Protein AF-A0A2T2S5B2-F1 (afdb_monomer_lite)

Sequence (29 aa):
MRWQDRITSTPDVLKGKPRLEGTRIPVSP

Structure (mmCIF, N/CA/C/O backbone):
data_AF-A0A2T2S5B2-F1
#
_entry.id   AF-A0A2T2S5B2-F1
#
loop_
_atom_site.group_PDB
_atom_site.id
_atom_site.type_symbol
_atom_site.label_atom_id
_atom_site.label_alt_id
_atom_site.label_comp_id
_atom_site.label_asym_id
_atom_site.label_entity_id
_atom_site.label_seq_id
_atom_site.pdbx_PDB_ins_code
_atom_site.Cartn_x
_atom_site.Cartn_y
_atom_site.Cartn_z
_atom_site.occupancy
_atom_site.B_iso_or_equiv
_atom_site.auth_seq_id
_atom_site.auth_comp_id
_atom_site.auth_asym_id
_atom_site.auth_atom_id
_atom_site.pdbx_PDB_model_num
ATOM 1 N N . MET A 1 1 ? -17.469 -2.926 -2.183 1.00 73.69 1 MET A N 1
ATOM 2 C CA . MET A 1 1 ? -15.999 -2.899 -2.028 1.00 73.69 1 MET A CA 1
ATOM 3 C C . MET A 1 1 ? -15.588 -1.478 -1.726 1.00 73.69 1 MET A C 1
ATOM 5 O O . MET A 1 1 ? -15.992 -0.589 -2.472 1.00 73.69 1 MET A O 1
ATOM 9 N N . ARG A 1 2 ? -14.873 -1.246 -0.625 1.00 86.19 2 ARG A N 1
ATOM 10 C CA . ARG A 1 2 ? -14.357 0.083 -0.306 1.00 86.19 2 ARG A CA 1
ATOM 11 C C . ARG A 1 2 ? -12.948 0.198 -0.872 1.00 86.19 2 ARG A C 1
ATOM 13 O O . ARG A 1 2 ? -12.205 -0.774 -0.924 1.00 86.19 2 ARG A O 1
ATOM 20 N N . TRP A 1 3 ? -12.570 1.390 -1.313 1.00 82.38 3 TRP A N 1
ATOM 21 C CA . TRP A 1 3 ? -11.214 1.635 -1.813 1.00 82.38 3 TRP A CA 1
ATOM 22 C C . TRP A 1 3 ? -10.153 1.434 -0.716 1.00 82.38 3 TRP A C 1
ATOM 24 O O . TRP A 1 3 ? -9.018 1.085 -1.023 1.00 82.38 3 TRP A O 1
ATOM 34 N N . GLN A 1 4 ? -10.538 1.597 0.557 1.00 87.50 4 GLN A N 1
ATOM 35 C CA . GLN A 1 4 ? -9.680 1.354 1.719 1.00 87.50 4 GLN A CA 1
ATOM 36 C C . GLN A 1 4 ? -9.206 -0.102 1.809 1.00 87.50 4 GLN A C 1
ATOM 38 O O . GLN A 1 4 ? -8.090 -0.352 2.252 1.00 87.50 4 GLN A O 1
ATOM 43 N N . ASP A 1 5 ? -10.014 -1.047 1.322 1.00 89.25 5 ASP A N 1
ATOM 44 C CA . ASP A 1 5 ? -9.687 -2.478 1.327 1.00 89.25 5 ASP A CA 1
ATOM 45 C C . ASP A 1 5 ? -8.549 -2.812 0.341 1.00 89.25 5 ASP A C 1
ATOM 47 O O . ASP A 1 5 ? -7.986 -3.900 0.376 1.00 89.25 5 ASP A O 1
ATOM 51 N N . ARG A 1 6 ? -8.203 -1.868 -0.547 1.00 90.00 6 ARG A N 1
ATOM 52 C CA . ARG A 1 6 ? -7.106 -1.965 -1.520 1.00 90.00 6 ARG A CA 1
ATOM 53 C C . ARG A 1 6 ? -5.858 -1.200 -1.083 1.00 90.00 6 ARG A C 1
ATOM 55 O O . ARG A 1 6 ? -4.993 -0.917 -1.911 1.00 90.00 6 ARG A O 1
ATOM 62 N N . ILE A 1 7 ? -5.763 -0.805 0.185 1.00 91.50 7 ILE A N 1
ATOM 63 C CA . ILE A 1 7 ? -4.559 -0.163 0.713 1.00 91.50 7 ILE A CA 1
ATOM 64 C C . ILE A 1 7 ? -3.548 -1.249 1.074 1.00 91.50 7 ILE A C 1
ATOM 66 O O . ILE A 1 7 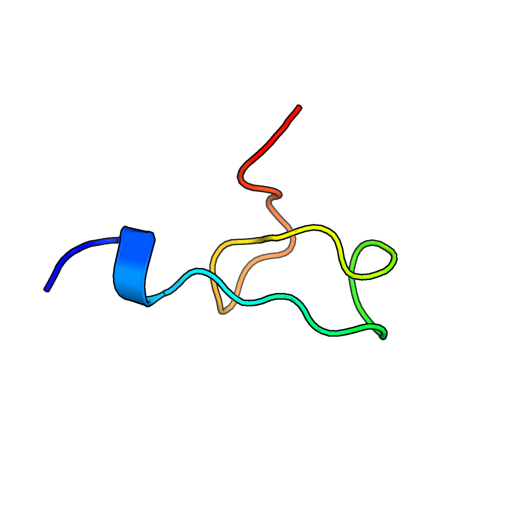? -3.833 -2.135 1.874 1.00 91.50 7 ILE A O 1
ATOM 70 N N . THR A 1 8 ? -2.352 -1.163 0.499 1.00 91.44 8 THR A N 1
ATOM 71 C CA . THR A 1 8 ? -1.248 -2.084 0.773 1.00 91.44 8 THR A CA 1
ATOM 72 C C . THR A 1 8 ? -0.003 -1.322 1.216 1.00 91.44 8 THR A C 1
ATOM 74 O O . THR A 1 8 ? 0.269 -0.221 0.730 1.00 91.44 8 THR A O 1
ATOM 77 N N . SER A 1 9 ? 0.759 -1.918 2.131 1.00 89.25 9 SER A N 1
ATOM 78 C CA . SER A 1 9 ? 2.049 -1.418 2.611 1.00 89.25 9 SER A CA 1
ATOM 79 C C . SER A 1 9 ? 3.079 -2.526 2.456 1.00 89.25 9 SER A C 1
ATOM 81 O O . SER A 1 9 ? 3.158 -3.434 3.278 1.00 89.25 9 SER A O 1
ATOM 83 N N . THR A 1 10 ? 3.860 -2.468 1.382 1.00 86.94 10 THR A N 1
ATOM 84 C CA . THR A 1 10 ? 4.952 -3.416 1.121 1.00 86.94 10 THR A CA 1
ATOM 85 C C . THR A 1 10 ? 6.289 -2.720 1.368 1.00 86.94 10 THR A C 1
ATOM 87 O O . THR A 1 10 ? 6.464 -1.617 0.841 1.00 86.94 10 THR A O 1
ATOM 90 N N . PRO A 1 11 ? 7.239 -3.324 2.107 1.00 84.31 11 PRO A N 1
ATOM 91 C CA . PRO A 1 11 ? 8.521 -2.687 2.429 1.00 84.31 11 PRO A C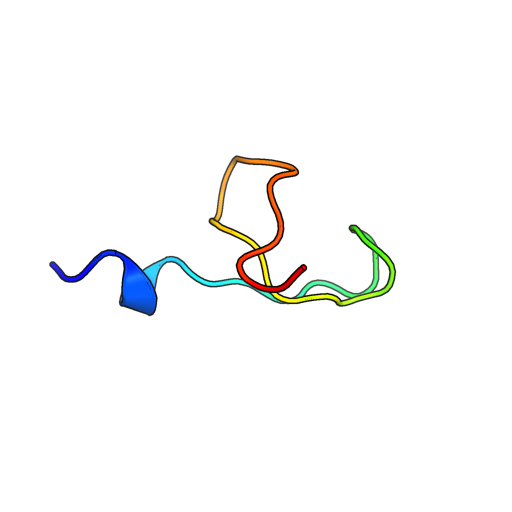A 1
ATOM 92 C C . PRO A 1 11 ? 9.310 -2.268 1.178 1.00 84.31 11 PRO A C 1
ATOM 94 O O . PRO A 1 11 ? 9.999 -1.249 1.195 1.00 84.31 11 PRO A O 1
ATOM 97 N N . ASP A 1 12 ? 9.123 -2.982 0.069 1.00 84.69 12 ASP A N 1
ATOM 98 C CA . ASP A 1 12 ? 9.790 -2.747 -1.215 1.00 84.69 12 ASP A CA 1
ATOM 99 C C . ASP A 1 12 ? 9.338 -1.467 -1.940 1.00 84.69 12 ASP A C 1
ATOM 101 O O . ASP A 1 12 ? 10.034 -0.965 -2.822 1.00 84.69 12 ASP A O 1
ATOM 105 N N . VAL A 1 13 ? 8.164 -0.917 -1.604 1.00 79.25 13 VAL A N 1
ATOM 106 C CA . VAL A 1 13 ? 7.550 0.197 -2.346 1.00 79.25 13 VAL A CA 1
ATOM 107 C C . VAL A 1 13 ? 7.261 1.362 -1.409 1.00 79.25 13 VAL A C 1
ATOM 109 O O . VAL A 1 13 ? 6.668 1.189 -0.350 1.00 79.25 13 VAL A O 1
ATOM 112 N N . LEU A 1 14 ? 7.680 2.571 -1.804 1.00 83.81 14 LEU A N 1
ATOM 113 C CA . LEU A 1 14 ? 7.510 3.809 -1.026 1.00 83.81 14 LEU A CA 1
ATOM 114 C C . LEU A 1 14 ? 8.002 3.698 0.432 1.00 83.81 14 LEU A C 1
ATOM 116 O O . LEU A 1 14 ? 7.456 4.350 1.319 1.00 83.81 14 LEU A O 1
ATOM 120 N N . LYS A 1 15 ? 9.037 2.884 0.687 1.00 87.12 15 LYS A N 1
ATOM 121 C CA . LYS A 1 15 ? 9.578 2.621 2.034 1.00 87.12 15 LYS A CA 1
ATOM 122 C C . LYS A 1 15 ? 8.522 2.058 3.003 1.00 87.12 15 LYS A C 1
ATOM 124 O O . LYS A 1 15 ? 8.530 2.399 4.183 1.00 87.12 15 LYS A O 1
ATOM 129 N N . GLY A 1 16 ? 7.570 1.266 2.501 1.00 85.44 16 GLY A N 1
ATOM 130 C CA . GLY A 1 16 ? 6.467 0.732 3.302 1.00 85.44 16 GLY A CA 1
ATOM 131 C C . GLY A 1 16 ? 5.336 1.725 3.581 1.00 85.44 16 GLY A C 1
ATOM 132 O O . GLY A 1 16 ? 4.443 1.405 4.364 1.00 85.44 16 GLY A O 1
ATOM 133 N N . LYS A 1 17 ? 5.333 2.916 2.958 1.00 90.31 17 LYS A N 1
ATOM 134 C CA . LYS A 1 17 ? 4.197 3.842 3.067 1.00 90.31 17 LYS A CA 1
ATOM 135 C C . LYS A 1 17 ? 2.937 3.207 2.456 1.00 90.31 17 LYS A C 1
ATOM 137 O O . LYS A 1 17 ? 3.021 2.633 1.366 1.00 90.3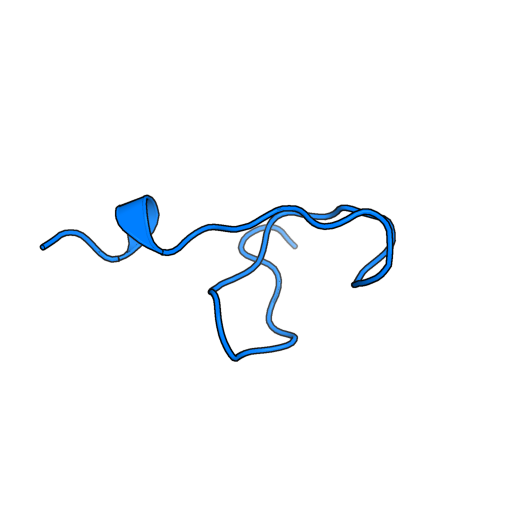1 17 LYS A O 1
ATOM 142 N N . PRO A 1 18 ? 1.775 3.355 3.113 1.00 91.94 18 PRO A N 1
ATOM 143 C CA . PRO A 1 18 ? 0.521 2.834 2.596 1.00 91.94 18 PRO A CA 1
ATOM 144 C C . PRO A 1 18 ? 0.177 3.495 1.263 1.00 91.94 18 PRO A C 1
ATOM 146 O O . PRO A 1 18 ? 0.276 4.714 1.095 1.00 91.94 18 PRO A O 1
ATOM 149 N N . ARG A 1 19 ? -0.221 2.667 0.303 1.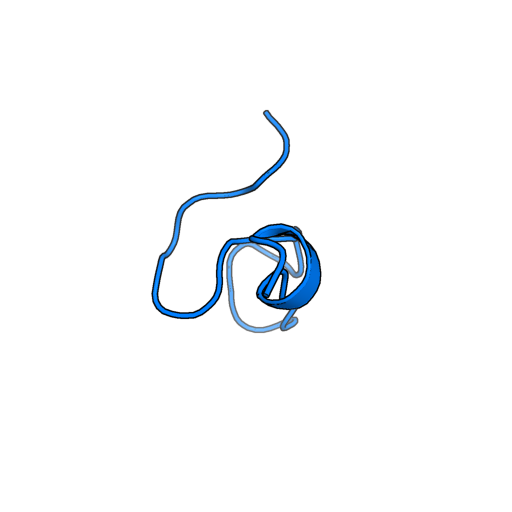00 92.50 19 ARG A N 1
ATOM 150 C CA . ARG A 1 19 ? -0.562 3.070 -1.062 1.00 92.50 19 ARG A CA 1
ATOM 151 C C . ARG A 1 19 ? -1.774 2.309 -1.557 1.00 92.50 19 ARG A C 1
ATOM 153 O O . ARG A 1 19 ? -2.085 1.233 -1.053 1.00 92.50 19 ARG A O 1
ATOM 160 N N . LEU A 1 20 ? -2.405 2.831 -2.598 1.00 91.56 20 LEU A N 1
ATOM 161 C CA . LEU A 1 20 ? -3.378 2.056 -3.358 1.00 91.56 20 LEU A CA 1
ATOM 162 C C . LEU A 1 20 ? -2.669 0.927 -4.115 1.00 91.56 20 LEU A C 1
ATOM 164 O O . LEU A 1 20 ? -1.700 1.158 -4.848 1.00 91.56 20 LEU A O 1
ATOM 168 N N . GLU A 1 21 ? -3.163 -0.294 -3.939 1.00 89.44 21 GLU A N 1
ATOM 169 C CA . GLU A 1 21 ? -2.728 -1.483 -4.665 1.00 89.44 21 GLU A CA 1
ATOM 170 C C . GLU A 1 21 ? -2.699 -1.220 -6.181 1.00 89.44 21 GLU A C 1
ATOM 172 O O . GLU A 1 21 ? -3.531 -0.498 -6.728 1.00 89.44 21 GLU A O 1
ATOM 177 N N . GLY A 1 22 ? -1.680 -1.750 -6.864 1.00 86.31 22 GLY A N 1
ATOM 178 C CA . GLY A 1 22 ? -1.473 -1.518 -8.300 1.00 86.31 22 GLY A CA 1
ATOM 179 C C . GLY A 1 22 ? -0.945 -0.126 -8.682 1.00 86.31 22 GLY A C 1
ATOM 180 O O . GLY A 1 22 ? -0.563 0.074 -9.83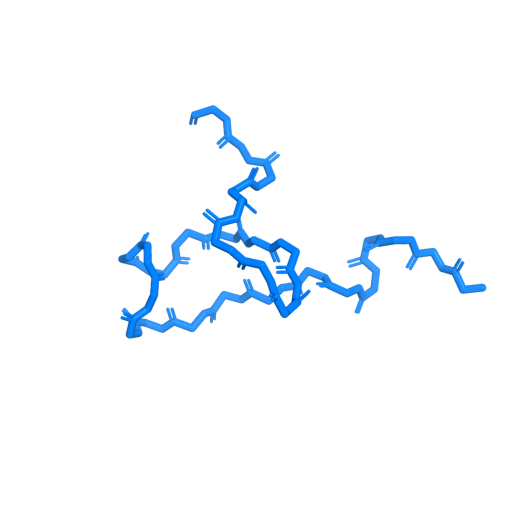0 1.00 86.31 22 GLY A O 1
ATOM 181 N N . THR A 1 23 ? -0.840 0.821 -7.744 1.00 87.25 23 THR A N 1
ATOM 182 C CA . THR A 1 23 ? -0.320 2.177 -8.010 1.00 87.25 23 THR A CA 1
ATOM 183 C C . THR A 1 23 ? 0.876 2.513 -7.125 1.00 87.25 23 THR A C 1
ATOM 185 O O . THR A 1 23 ? 1.056 1.930 -6.06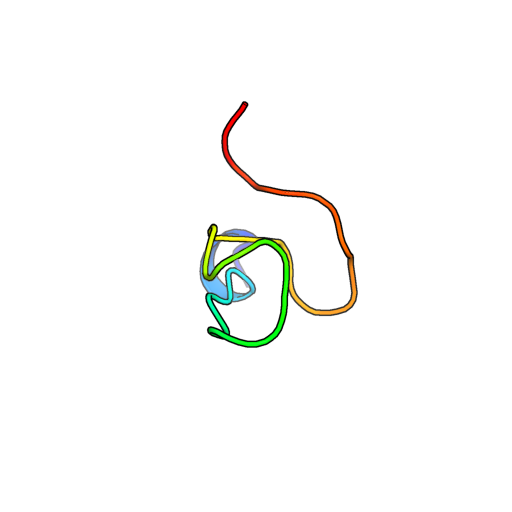1 1.00 87.25 23 THR A O 1
ATOM 188 N N . ARG A 1 24 ? 1.694 3.492 -7.520 1.00 86.50 24 ARG A N 1
ATOM 189 C CA . ARG A 1 24 ? 2.721 4.087 -6.641 1.00 86.50 24 ARG A CA 1
ATOM 190 C C . ARG A 1 24 ? 2.224 5.369 -5.960 1.00 86.50 24 ARG A C 1
ATOM 192 O O . ARG A 1 24 ? 3.028 6.236 -5.640 1.00 86.50 24 ARG A O 1
ATOM 199 N N . ILE A 1 25 ? 0.909 5.496 -5.770 1.00 87.56 25 ILE A N 1
ATOM 200 C CA . ILE A 1 25 ? 0.277 6.675 -5.172 1.00 87.56 25 ILE A CA 1
ATOM 201 C C . ILE A 1 25 ? 0.077 6.406 -3.674 1.00 87.56 25 ILE A C 1
ATOM 203 O O . ILE A 1 25 ? -0.693 5.504 -3.324 1.00 87.56 25 ILE A O 1
ATOM 207 N N . PRO A 1 26 ? 0.770 7.134 -2.782 1.00 89.19 26 PRO A N 1
ATOM 208 C CA . PRO A 1 26 ? 0.564 6.998 -1.348 1.00 89.19 26 PRO A CA 1
ATOM 209 C C . PRO A 1 26 ? -0.813 7.537 -0.944 1.00 89.19 26 PRO A C 1
ATOM 211 O O . PRO A 1 26 ? -1.321 8.486 -1.536 1.00 89.19 26 PRO A O 1
ATOM 214 N N . VAL A 1 27 ? -1.412 6.944 0.089 1.00 89.44 27 VAL A N 1
ATOM 215 C CA . VAL A 1 27 ? -2.688 7.426 0.662 1.00 89.44 27 VAL A CA 1
ATOM 216 C C . VAL A 1 27 ? -2.492 8.537 1.697 1.00 89.44 27 VAL A C 1
ATOM 218 O O . VAL A 1 27 ? -3.459 9.062 2.241 1.00 89.44 27 VAL A O 1
ATOM 221 N N . SER A 1 28 ? -1.238 8.891 1.979 1.00 80.31 28 SER A N 1
ATOM 222 C CA . SER A 1 28 ? -0.842 9.957 2.897 1.00 80.31 28 SER A CA 1
ATOM 223 C C . SER A 1 28 ? 0.127 10.907 2.185 1.00 80.31 28 SER A C 1
ATOM 225 O O . SER A 1 28 ? 0.945 10.414 1.400 1.00 80.31 28 SER A O 1
ATOM 227 N N . PRO A 1 29 ? 0.044 12.226 2.436 1.00 65.62 29 PRO A N 1
ATOM 228 C CA . PRO A 1 29 ? 1.019 13.186 1.926 1.00 65.62 29 PRO A CA 1
ATOM 229 C C . PRO A 1 29 ? 2.450 12.909 2.424 1.00 65.62 29 PRO A C 1
ATOM 231 O O . PRO A 1 29 ? 2.633 12.228 3.466 1.00 65.62 29 PRO A O 1
#

pLDDT: mean 86.23, std 5.67, range [65.62, 92.5]

Secondary structure (DSSP, 8-state):
--GGGGEE--TTSGGG--EETTS--BS--

Radius of gyration: 8.54 Å; chains: 1; bounding box: 26×17×12 Å

Foldseek 3Di:
DDQVVQWFFDCVAPNRATDGHPDNHGPPD